Protein AF-A0A1H6HY44-F1 (afdb_monomer_lite)

Organism: NCBI:txid1267564

pLDDT: mean 94.3, std 6.96, range [57.16, 98.62]

Structure (mmCIF, N/CA/C/O backbone):
data_AF-A0A1H6HY44-F1
#
_entry.id   AF-A0A1H6HY44-F1
#
loop_
_atom_site.group_PDB
_atom_site.id
_atom_site.type_symbol
_atom_site.label_atom_id
_atom_site.label_alt_id
_atom_site.label_comp_id
_atom_site.label_asym_id
_atom_site.label_entity_id
_atom_site.label_seq_id
_atom_site.pdbx_PDB_ins_code
_atom_site.Cartn_x
_atom_site.Cartn_y
_atom_site.Cartn_z
_atom_site.occupancy
_atom_site.B_iso_or_equiv
_atom_site.auth_seq_id
_atom_site.auth_comp_id
_atom_site.auth_asym_id
_atom_site.auth_atom_id
_atom_site.pdbx_PDB_model_num
ATOM 1 N N . MET A 1 1 ? -5.795 2.339 20.405 1.00 77.31 1 MET A N 1
ATOM 2 C CA . MET A 1 1 ? -5.241 3.413 19.552 1.00 77.31 1 MET A CA 1
ATOM 3 C C . MET A 1 1 ? -3.796 3.133 19.154 1.00 77.31 1 MET A C 1
ATOM 5 O O . MET A 1 1 ? -3.532 3.079 17.964 1.00 77.31 1 MET A O 1
ATOM 9 N N . ALA A 1 2 ? -2.856 2.935 20.091 1.00 91.31 2 ALA A N 1
ATOM 10 C CA . ALA A 1 2 ? -1.449 2.677 19.735 1.00 91.31 2 ALA A CA 1
ATOM 11 C C . ALA A 1 2 ? -1.228 1.361 18.951 1.00 91.31 2 ALA A C 1
ATOM 13 O O . ALA A 1 2 ? -0.407 1.323 18.039 1.00 91.31 2 ALA A O 1
ATOM 14 N N . ASP A 1 3 ? -1.987 0.306 19.265 1.00 95.06 3 ASP A N 1
ATOM 15 C CA . ASP A 1 3 ? -1.928 -0.990 18.569 1.00 95.06 3 ASP A CA 1
ATOM 16 C C . ASP A 1 3 ? -2.419 -0.901 17.111 1.00 95.06 3 ASP A C 1
ATOM 18 O O . ASP A 1 3 ? -1.767 -1.383 16.187 1.00 95.06 3 ASP A O 1
ATOM 22 N N . GLU A 1 4 ? -3.542 -0.224 16.868 1.00 94.88 4 GLU A N 1
ATOM 23 C CA . GLU A 1 4 ? -4.027 0.012 15.507 1.00 94.88 4 GLU A CA 1
ATOM 24 C C . GLU A 1 4 ? -3.091 0.948 14.740 1.00 94.88 4 GLU A C 1
ATOM 26 O O . GLU A 1 4 ? -2.840 0.743 13.550 1.00 94.88 4 GLU A O 1
ATOM 31 N N . PHE A 1 5 ? -2.524 1.943 15.431 1.00 96.12 5 PHE A N 1
ATOM 32 C CA . PHE A 1 5 ? -1.564 2.853 14.828 1.00 96.12 5 PHE A CA 1
ATOM 33 C C . PHE A 1 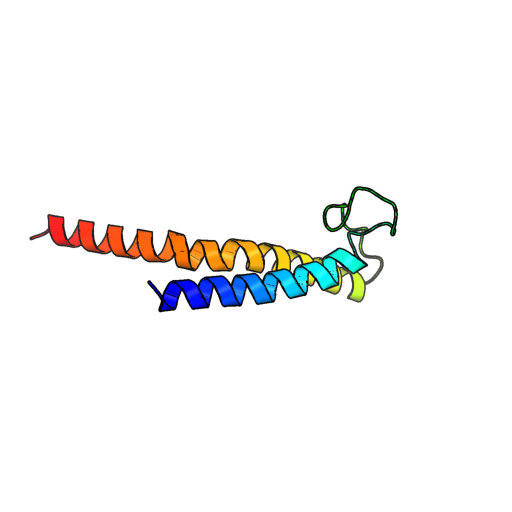5 ? -0.356 2.099 14.267 1.00 96.12 5 PHE A C 1
ATOM 35 O O . PHE A 1 5 ? -0.072 2.225 13.074 1.00 96.12 5 PHE A O 1
ATOM 42 N N . ILE A 1 6 ? 0.306 1.277 15.091 1.00 98.25 6 ILE A N 1
ATOM 43 C CA . ILE A 1 6 ? 1.517 0.558 14.677 1.00 98.25 6 ILE A CA 1
ATOM 44 C C . ILE A 1 6 ? 1.235 -0.464 13.572 1.00 98.25 6 ILE A C 1
ATOM 46 O O . ILE A 1 6 ? 2.057 -0.617 12.673 1.00 98.25 6 ILE A O 1
ATOM 50 N N . LYS A 1 7 ? 0.059 -1.108 13.573 1.00 97.62 7 LYS A N 1
ATOM 51 C CA . LYS A 1 7 ? -0.360 -2.018 12.492 1.00 97.62 7 LYS A CA 1
ATOM 52 C C . LYS A 1 7 ? -0.528 -1.276 11.172 1.00 97.62 7 LYS A C 1
ATOM 54 O O . LYS A 1 7 ? 0.027 -1.699 10.159 1.00 97.62 7 LYS A O 1
ATOM 59 N N . GLY A 1 8 ? -1.237 -0.149 11.194 1.00 98.06 8 GLY A N 1
ATOM 60 C CA . GLY A 1 8 ? -1.400 0.696 10.015 1.00 98.06 8 GLY A CA 1
ATOM 61 C C . GLY A 1 8 ? -0.065 1.228 9.490 1.00 98.06 8 GLY A C 1
ATOM 62 O O . GLY A 1 8 ? 0.206 1.125 8.295 1.00 98.06 8 GLY A O 1
ATOM 63 N N . LEU A 1 9 ? 0.801 1.712 10.386 1.00 98.31 9 LEU A N 1
ATOM 64 C CA . LEU A 1 9 ? 2.134 2.205 10.040 1.00 98.31 9 LEU A CA 1
ATOM 65 C C . LEU A 1 9 ? 3.009 1.100 9.439 1.00 98.31 9 LEU A C 1
ATOM 67 O O . LEU A 1 9 ? 3.628 1.317 8.404 1.00 98.31 9 LEU A O 1
ATOM 71 N N . ALA A 1 10 ? 3.043 -0.086 10.049 1.00 98.38 10 ALA A N 1
ATOM 72 C CA . ALA A 1 10 ? 3.848 -1.203 9.564 1.00 98.38 10 ALA A CA 1
ATOM 73 C C . ALA A 1 10 ? 3.442 -1.623 8.145 1.00 98.38 10 ALA A C 1
ATOM 75 O O . ALA A 1 10 ? 4.304 -1.766 7.279 1.00 98.38 10 ALA A O 1
ATOM 76 N N . LEU A 1 11 ? 2.137 -1.757 7.881 1.00 98.56 11 LEU A N 1
ATOM 77 C CA . LEU A 1 11 ? 1.640 -2.067 6.538 1.00 98.56 11 LEU A CA 1
ATOM 78 C C . LEU A 1 11 ? 1.945 -0.943 5.547 1.00 98.56 11 LEU A C 1
ATOM 80 O O . LEU A 1 11 ? 2.358 -1.224 4.423 1.00 98.56 11 LEU A O 1
ATOM 84 N N . SER A 1 12 ? 1.806 0.314 5.980 1.00 98.56 12 SER A N 1
ATOM 85 C CA . SER A 1 12 ? 2.137 1.467 5.148 1.00 98.56 12 SER A CA 1
ATOM 86 C C . SER A 1 12 ? 3.609 1.461 4.740 1.00 98.56 12 SER A C 1
ATOM 88 O O . SER A 1 12 ? 3.918 1.589 3.561 1.00 98.56 12 SER A O 1
ATOM 90 N N . MET A 1 13 ? 4.515 1.218 5.689 1.00 98.62 13 MET A N 1
ATOM 91 C CA . MET A 1 13 ? 5.959 1.182 5.448 1.00 98.62 13 MET A CA 1
ATOM 92 C C . MET A 1 13 ? 6.377 0.023 4.541 1.00 98.62 13 MET A C 1
ATOM 94 O O . MET A 1 13 ? 7.176 0.222 3.627 1.00 98.62 13 MET A O 1
ATOM 98 N N . VAL A 1 14 ? 5.830 -1.177 4.761 1.00 98.50 14 VAL A N 1
ATOM 99 C CA . VAL A 1 14 ? 6.105 -2.341 3.902 1.00 98.50 14 VAL A CA 1
ATOM 100 C C . VAL A 1 14 ? 5.591 -2.094 2.483 1.00 98.50 14 VAL A C 1
ATOM 102 O O . VAL A 1 14 ? 6.323 -2.322 1.520 1.00 98.50 14 VAL A O 1
ATOM 105 N N . GLY A 1 15 ? 4.368 -1.575 2.350 1.00 98.56 15 GLY A N 1
ATOM 106 C CA . GLY A 1 15 ? 3.797 -1.210 1.056 1.00 98.56 15 GLY A CA 1
ATOM 107 C C . GLY A 1 15 ? 4.589 -0.104 0.355 1.00 98.56 15 GLY A C 1
ATOM 108 O O . GLY A 1 15 ? 4.887 -0.225 -0.829 1.00 98.56 15 GLY A O 1
ATOM 109 N N . ALA A 1 16 ? 5.005 0.934 1.083 1.00 98.31 16 ALA A N 1
ATOM 110 C CA . ALA A 1 16 ? 5.806 2.030 0.544 1.00 98.31 16 ALA A CA 1
ATOM 111 C C . ALA A 1 16 ? 7.162 1.539 0.030 1.00 98.31 16 ALA A C 1
ATOM 113 O O . ALA A 1 16 ? 7.560 1.887 -1.079 1.00 98.31 16 ALA A O 1
ATOM 114 N N . LEU A 1 17 ? 7.849 0.684 0.794 1.00 98.38 17 LEU A N 1
ATOM 115 C CA . LEU A 1 17 ? 9.122 0.105 0.371 1.00 98.38 17 LEU A CA 1
ATOM 116 C C . LEU A 1 17 ? 8.957 -0.721 -0.911 1.00 98.38 17 LEU A C 1
ATOM 118 O O . LEU A 1 17 ? 9.716 -0.534 -1.862 1.00 98.38 17 LEU A O 1
ATOM 122 N N . GLY A 1 18 ? 7.943 -1.592 -0.959 1.00 98.19 18 GLY A N 1
ATOM 123 C CA . GLY A 1 18 ? 7.626 -2.362 -2.162 1.00 98.19 18 GLY A CA 1
ATOM 124 C C . GLY A 1 18 ? 7.299 -1.459 -3.355 1.00 98.19 18 GLY A C 1
ATOM 125 O O . GLY A 1 18 ? 7.820 -1.664 -4.451 1.00 98.19 18 GLY A O 1
ATOM 126 N N . TRP A 1 19 ? 6.508 -0.407 -3.138 1.00 98.12 19 TRP A N 1
ATOM 127 C CA . TRP A 1 19 ? 6.157 0.559 -4.174 1.00 98.12 19 TRP A CA 1
ATOM 128 C C . TRP A 1 19 ? 7.368 1.320 -4.707 1.00 98.12 19 TRP A C 1
ATOM 130 O O . TRP A 1 19 ? 7.502 1.458 -5.917 1.00 98.12 19 TRP A O 1
ATOM 140 N N . PHE A 1 20 ? 8.282 1.776 -3.852 1.00 97.19 20 PHE A N 1
ATOM 141 C CA . PHE A 1 20 ? 9.481 2.478 -4.314 1.00 97.19 20 PHE A CA 1
ATOM 142 C C . PHE A 1 20 ? 10.395 1.580 -5.146 1.00 97.19 20 PHE A C 1
ATOM 144 O O . PHE A 1 20 ? 10.950 2.035 -6.144 1.00 97.19 20 PHE A O 1
ATOM 151 N N . ILE A 1 21 ? 10.499 0.299 -4.788 1.00 96.94 21 ILE A N 1
ATOM 152 C CA . ILE A 1 21 ? 11.278 -0.678 -5.553 1.00 96.94 21 ILE A CA 1
ATOM 153 C C . ILE A 1 21 ? 10.636 -0.919 -6.928 1.00 96.94 21 ILE A C 1
ATOM 155 O O . ILE A 1 21 ? 11.263 -0.692 -7.963 1.00 96.94 21 ILE A O 1
ATOM 159 N N . PHE A 1 22 ? 9.373 -1.349 -6.964 1.00 97.69 22 PHE A N 1
ATOM 160 C CA . PHE A 1 22 ? 8.724 -1.737 -8.222 1.00 97.69 22 PHE A CA 1
ATOM 161 C C . PHE A 1 22 ? 8.295 -0.539 -9.073 1.00 97.69 22 PHE A C 1
ATOM 163 O O . PHE A 1 22 ? 8.380 -0.593 -10.298 1.00 97.69 22 PHE A O 1
ATOM 170 N N . GLY A 1 23 ? 7.868 0.555 -8.449 1.00 96.19 23 GLY A N 1
ATOM 171 C CA . GLY A 1 23 ? 7.600 1.824 -9.119 1.00 96.19 23 GLY A CA 1
ATOM 172 C C . GLY A 1 23 ? 8.866 2.405 -9.742 1.00 96.19 23 GLY A C 1
ATOM 173 O O . GLY A 1 23 ? 8.814 2.872 -10.874 1.00 96.19 23 GLY A O 1
ATOM 174 N N . GLY A 1 24 ? 10.017 2.288 -9.071 1.00 94.81 24 GLY A N 1
ATOM 175 C CA . GLY A 1 24 ? 11.300 2.710 -9.633 1.00 94.81 24 GLY A CA 1
ATOM 176 C C . GLY A 1 24 ? 11.705 1.915 -10.877 1.00 94.81 24 GLY A C 1
ATOM 177 O O . GLY A 1 24 ? 12.256 2.483 -11.813 1.00 94.81 24 GLY A O 1
ATOM 178 N N . TRP A 1 25 ? 11.403 0.615 -10.935 1.00 94.81 25 TRP A N 1
ATOM 179 C CA . TRP A 1 25 ? 11.700 -0.196 -12.123 1.00 94.81 25 TRP A CA 1
ATOM 180 C C . TRP A 1 25 ? 10.690 -0.041 -13.257 1.00 94.81 25 TRP A C 1
ATOM 182 O O . TRP A 1 25 ? 11.084 -0.038 -14.420 1.00 94.81 25 TRP A O 1
ATOM 192 N N . TYR A 1 26 ? 9.399 0.048 -12.940 1.00 96.19 26 TYR A N 1
ATOM 193 C CA . TYR A 1 26 ? 8.335 -0.071 -13.941 1.00 96.19 26 TYR A CA 1
ATOM 194 C C . TYR A 1 26 ? 7.597 1.234 -14.238 1.00 96.19 26 TYR A C 1
ATOM 196 O O . TYR A 1 26 ? 6.856 1.286 -15.211 1.00 96.19 26 TYR A O 1
ATOM 204 N N . ARG A 1 27 ? 7.760 2.275 -13.414 1.00 95.50 27 ARG A N 1
ATOM 205 C CA . ARG A 1 27 ? 6.998 3.539 -13.493 1.00 95.50 27 ARG A CA 1
ATOM 206 C C . ARG A 1 27 ? 7.889 4.786 -13.409 1.00 95.50 27 ARG A C 1
ATOM 208 O O . ARG A 1 27 ? 7.398 5.884 -13.154 1.00 95.50 27 ARG A O 1
ATOM 215 N N . THR A 1 28 ? 9.190 4.622 -13.645 1.00 95.00 28 THR A N 1
ATOM 216 C CA . THR A 1 28 ? 10.167 5.710 -13.782 1.00 95.00 28 THR A CA 1
ATOM 217 C C . THR A 1 28 ? 10.839 5.590 -15.156 1.00 95.00 28 THR A C 1
ATOM 219 O O . THR A 1 28 ? 11.779 4.814 -15.319 1.00 95.00 28 THR A O 1
ATOM 222 N N . PRO A 1 29 ? 10.369 6.340 -16.172 1.00 90.31 29 PRO A N 1
ATOM 223 C CA . PRO A 1 29 ? 10.888 6.245 -17.542 1.00 90.31 29 PRO A CA 1
ATOM 224 C C . PRO A 1 29 ? 12.335 6.738 -17.713 1.00 90.31 29 PRO A C 1
ATOM 226 O O . PRO A 1 29 ? 12.989 6.418 -18.703 1.00 90.31 29 PRO A O 1
ATOM 229 N N . GLY A 1 30 ? 12.845 7.538 -16.774 1.00 88.44 30 GLY A N 1
ATOM 230 C CA . GLY A 1 30 ? 14.213 8.058 -16.792 1.00 88.44 30 GLY A CA 1
ATOM 231 C C . GLY A 1 30 ? 14.508 8.976 -15.606 1.00 88.44 30 GLY A C 1
ATOM 232 O O . GLY A 1 30 ? 13.625 9.286 -14.815 1.00 88.44 30 GLY A O 1
ATOM 233 N N . TYR A 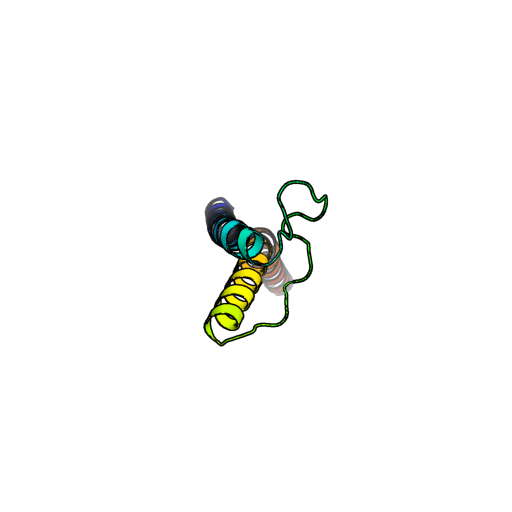1 31 ? 15.752 9.439 -15.474 1.00 81.75 31 TYR A N 1
ATOM 234 C CA . TYR A 1 31 ? 16.193 10.225 -14.307 1.00 81.75 31 TYR A CA 1
ATOM 235 C C . TYR A 1 31 ? 15.805 11.711 -14.334 1.00 81.75 31 TYR A C 1
ATOM 237 O O . TYR A 1 31 ? 15.784 12.353 -13.290 1.00 81.75 31 TYR A O 1
ATOM 245 N N . TYR A 1 32 ? 15.495 12.264 -15.508 1.00 86.06 32 TYR A N 1
ATOM 246 C CA . TYR A 1 32 ? 15.228 13.700 -15.693 1.00 86.06 32 TYR A CA 1
ATOM 247 C C . TYR A 1 32 ? 13.807 13.987 -16.191 1.00 86.06 32 TYR A C 1
ATOM 249 O O . TYR A 1 32 ? 13.542 15.049 -16.749 1.00 86.06 32 TYR A O 1
ATOM 257 N N . VAL A 1 33 ? 12.894 13.030 -16.011 1.00 86.12 33 VAL A N 1
ATOM 258 C CA . VAL A 1 33 ? 11.470 13.204 -16.319 1.00 86.12 33 VAL A CA 1
ATOM 259 C C . VAL A 1 33 ? 10.688 13.522 -15.049 1.00 86.12 33 VAL A C 1
ATOM 261 O O . VAL A 1 33 ? 11.047 13.069 -13.961 1.00 86.12 33 VAL A O 1
ATOM 264 N N . ILE A 1 34 ? 9.618 14.306 -15.202 1.00 87.88 34 ILE A N 1
ATOM 265 C CA . ILE A 1 34 ? 8.758 14.752 -14.095 1.00 87.88 34 ILE A CA 1
ATOM 266 C C . ILE A 1 34 ? 7.973 13.575 -13.502 1.00 87.88 34 ILE A C 1
ATOM 268 O O . ILE A 1 34 ? 7.776 13.505 -12.292 1.00 87.88 34 ILE A O 1
ATOM 272 N N . GLU A 1 35 ? 7.541 12.640 -14.347 1.00 90.38 35 GLU A N 1
ATOM 273 C CA . GLU A 1 35 ? 6.769 11.473 -13.926 1.00 90.38 35 GLU A CA 1
ATOM 274 C C . GLU A 1 35 ? 7.690 10.429 -13.286 1.00 90.38 35 GLU A C 1
ATOM 276 O O . GLU A 1 35 ? 8.358 9.648 -13.963 1.00 90.38 35 GLU A O 1
ATOM 281 N N . GLN A 1 36 ? 7.737 10.450 -11.956 1.00 90.62 36 GLN A N 1
ATOM 282 C CA . GLN A 1 36 ? 8.492 9.517 -11.126 1.00 90.62 36 GLN A CA 1
ATOM 283 C C . GLN A 1 36 ? 7.518 8.709 -10.284 1.00 90.62 36 GLN A C 1
ATOM 285 O O . GLN A 1 36 ? 6.702 9.288 -9.567 1.00 90.62 36 GLN A O 1
ATOM 290 N N . LEU A 1 37 ? 7.605 7.378 -10.360 1.00 92.81 37 LEU A N 1
ATOM 291 C CA . LEU A 1 37 ? 6.717 6.426 -9.679 1.00 92.81 37 LEU A CA 1
ATOM 292 C C . LEU A 1 37 ? 5.241 6.485 -10.107 1.00 92.81 37 LEU A C 1
ATOM 294 O O . LEU A 1 37 ? 4.475 5.605 -9.734 1.00 92.81 37 LEU A O 1
ATOM 298 N N . THR A 1 38 ? 4.823 7.489 -10.874 1.00 91.31 38 THR A N 1
ATOM 299 C CA . THR A 1 38 ? 3.427 7.713 -11.271 1.00 91.31 38 THR A CA 1
ATOM 300 C C . THR A 1 38 ? 3.168 7.471 -12.751 1.00 91.31 38 THR A C 1
ATOM 302 O O . THR A 1 38 ? 2.010 7.512 -13.164 1.00 91.31 38 THR A O 1
ATOM 305 N N . ALA A 1 39 ? 4.209 7.208 -13.547 1.00 94.81 39 ALA A N 1
ATOM 306 C CA . ALA A 1 39 ? 4.031 6.860 -14.950 1.00 94.81 39 ALA A CA 1
ATOM 307 C C . ALA A 1 39 ? 3.255 5.539 -15.082 1.00 94.81 39 ALA A C 1
ATOM 309 O O . ALA A 1 39 ? 3.283 4.682 -14.192 1.00 94.81 39 ALA A O 1
ATOM 310 N N . ALA A 1 40 ? 2.576 5.356 -16.213 1.00 95.00 40 ALA A N 1
ATOM 311 C CA . ALA A 1 40 ? 1.942 4.081 -16.522 1.00 95.00 40 ALA A CA 1
ATOM 312 C C . ALA A 1 40 ? 3.003 2.975 -16.632 1.00 95.00 40 ALA A C 1
ATOM 314 O O . ALA A 1 40 ? 4.056 3.173 -17.243 1.00 95.00 40 ALA A O 1
ATOM 315 N N . ALA A 1 41 ? 2.719 1.808 -16.050 1.00 95.25 41 ALA A N 1
ATOM 316 C CA . ALA A 1 41 ? 3.571 0.646 -16.246 1.00 95.25 41 ALA A CA 1
ATOM 317 C C . ALA A 1 41 ? 3.511 0.193 -17.717 1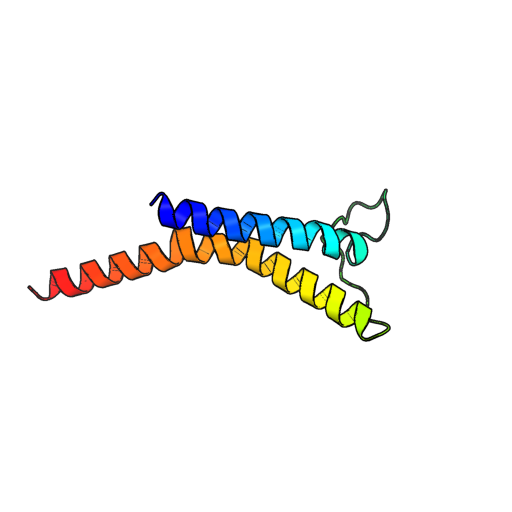.00 95.25 41 ALA A C 1
ATOM 319 O O . ALA A 1 41 ? 2.438 0.250 -18.323 1.00 95.25 41 ALA A O 1
ATOM 320 N N . PRO A 1 42 ? 4.632 -0.261 -18.301 1.00 94.44 42 PRO A N 1
ATOM 321 C CA . PRO A 1 42 ? 4.628 -0.820 -19.644 1.00 94.44 42 PRO A CA 1
ATOM 322 C C . PRO A 1 42 ? 3.866 -2.150 -19.678 1.00 94.44 42 PRO A C 1
ATOM 324 O O . PRO A 1 42 ? 3.776 -2.853 -18.670 1.00 94.44 42 PRO A O 1
ATOM 327 N N . GLU A 1 43 ? 3.387 -2.534 -20.861 1.00 96.38 43 GLU A N 1
ATOM 328 C CA . GLU A 1 43 ? 2.850 -3.880 -21.074 1.00 96.38 43 GLU A CA 1
ATOM 329 C C . GLU A 1 43 ? 3.928 -4.940 -20.770 1.00 96.38 43 GLU A C 1
ATOM 331 O O . GLU A 1 43 ? 5.073 -4.815 -21.230 1.00 96.38 43 GLU A O 1
ATOM 336 N N . PRO A 1 44 ? 3.610 -5.986 -19.986 1.00 96.94 44 PRO A N 1
ATOM 337 C CA . PRO A 1 44 ? 4.591 -6.976 -19.579 1.00 96.94 44 PRO A CA 1
ATOM 338 C C . PRO A 1 44 ? 5.037 -7.826 -20.772 1.00 96.94 44 PRO A C 1
ATOM 340 O O . PRO A 1 44 ? 4.253 -8.549 -21.380 1.00 96.94 44 PRO A O 1
ATOM 343 N N . SER A 1 45 ? 6.337 -7.808 -21.066 1.00 95.75 45 SER A N 1
ATOM 344 C CA . SER A 1 45 ? 6.923 -8.601 -22.157 1.00 95.75 45 SER A CA 1
ATOM 345 C C . SER A 1 45 ? 7.125 -10.082 -21.806 1.00 95.75 45 SER A C 1
ATOM 347 O O . SER A 1 45 ? 7.337 -10.907 -22.693 1.00 95.75 45 SER A O 1
ATOM 349 N N . ASN A 1 46 ? 7.079 -10.435 -20.516 1.00 97.62 46 ASN A N 1
ATOM 350 C CA . ASN A 1 46 ? 7.142 -11.808 -20.018 1.00 97.62 46 ASN A CA 1
ATOM 351 C C . ASN A 1 46 ? 6.503 -11.928 -18.620 1.00 97.62 46 ASN A C 1
ATOM 353 O O . ASN A 1 46 ? 6.119 -10.935 -17.997 1.00 97.62 46 ASN A O 1
ATOM 357 N N . VAL A 1 47 ? 6.425 -13.162 -18.108 1.00 98.06 47 VAL A N 1
ATOM 358 C CA . VAL A 1 47 ? 5.814 -13.473 -16.803 1.00 98.06 47 VAL A CA 1
ATOM 359 C C . VAL A 1 47 ? 6.522 -12.772 -15.640 1.00 98.06 47 VAL A C 1
ATOM 361 O O . VAL A 1 47 ? 5.855 -12.314 -14.717 1.00 98.06 47 VAL A O 1
ATOM 364 N N . TYR A 1 48 ? 7.849 -12.633 -15.671 1.00 97.44 48 TYR A N 1
ATOM 365 C CA . TYR A 1 48 ? 8.585 -11.967 -14.593 1.00 97.44 48 TYR A CA 1
ATOM 366 C C . TYR A 1 48 ? 8.250 -10.476 -14.509 1.00 97.44 48 TYR A C 1
ATOM 368 O O . TYR A 1 48 ? 8.069 -9.951 -13.409 1.00 97.44 48 TYR A O 1
ATOM 376 N N . HIS A 1 49 ? 8.093 -9.808 -15.655 1.00 97.69 49 HIS A N 1
ATOM 377 C CA . HIS A 1 49 ? 7.621 -8.424 -15.688 1.00 97.69 49 HIS A CA 1
ATOM 378 C C . HIS A 1 49 ? 6.181 -8.301 -15.191 1.00 97.69 49 HIS A C 1
ATOM 380 O O . HIS A 1 49 ? 5.902 -7.415 -14.388 1.00 97.69 49 HIS A O 1
ATOM 386 N N . ALA A 1 50 ? 5.290 -9.218 -15.584 1.00 98.19 50 ALA A N 1
ATOM 387 C CA . ALA A 1 50 ? 3.912 -9.228 -15.090 1.00 98.19 50 ALA A CA 1
ATOM 388 C C . ALA A 1 50 ? 3.857 -9.362 -13.557 1.00 98.19 50 ALA A C 1
ATOM 390 O O . ALA A 1 50 ? 3.158 -8.600 -12.891 1.00 98.19 50 ALA A O 1
ATOM 391 N N . VAL A 1 51 ? 4.649 -10.277 -12.986 1.00 98.38 51 VAL A N 1
ATOM 392 C CA . VAL A 1 51 ? 4.750 -10.458 -11.529 1.00 98.38 51 VAL A CA 1
ATOM 393 C C . VAL A 1 51 ? 5.315 -9.212 -10.849 1.00 98.38 51 VAL A C 1
ATOM 395 O O . VAL A 1 51 ? 4.793 -8.801 -9.817 1.00 98.38 51 VAL A O 1
ATOM 398 N N . GLY A 1 52 ? 6.352 -8.589 -11.416 1.00 98.00 52 GLY A N 1
ATOM 399 C CA . GLY A 1 52 ? 6.944 -7.371 -10.859 1.00 98.00 52 GLY A CA 1
ATOM 400 C C . GLY A 1 52 ? 5.976 -6.185 -10.847 1.00 98.00 52 GLY A C 1
ATOM 401 O O . GLY A 1 52 ? 5.870 -5.487 -9.838 1.00 98.00 52 GLY A O 1
ATOM 402 N N . ILE A 1 53 ? 5.231 -5.984 -11.936 1.00 98.06 53 ILE A N 1
ATOM 403 C CA . ILE A 1 53 ? 4.209 -4.933 -12.028 1.00 98.06 53 ILE A CA 1
ATOM 404 C C . ILE A 1 53 ? 3.099 -5.192 -11.006 1.00 98.06 53 ILE A C 1
ATOM 406 O O . ILE A 1 53 ? 2.786 -4.296 -10.221 1.00 98.06 53 ILE A O 1
ATOM 410 N N . PHE A 1 54 ? 2.588 -6.426 -10.950 1.00 98.31 54 PHE A N 1
ATOM 411 C CA . PHE A 1 54 ? 1.555 -6.829 -9.998 1.00 98.31 54 PHE A CA 1
ATOM 412 C C . PHE A 1 54 ? 2.001 -6.659 -8.538 1.00 98.31 54 PHE A C 1
ATOM 414 O O . PHE A 1 54 ? 1.255 -6.123 -7.720 1.00 98.31 54 PHE A O 1
ATOM 421 N N . ALA A 1 55 ? 3.230 -7.060 -8.199 1.00 98.38 55 ALA A N 1
ATOM 422 C CA . ALA A 1 55 ? 3.789 -6.867 -6.862 1.00 98.38 55 ALA A CA 1
ATOM 423 C C . ALA A 1 55 ? 3.873 -5.377 -6.491 1.00 98.38 55 ALA A C 1
ATOM 425 O O . ALA A 1 55 ? 3.580 -5.008 -5.351 1.00 98.38 55 ALA A O 1
ATOM 426 N N . GLY A 1 56 ? 4.215 -4.517 -7.455 1.00 97.94 56 GLY A N 1
ATOM 427 C CA . GLY A 1 56 ? 4.167 -3.066 -7.295 1.00 97.94 56 GLY A CA 1
ATOM 428 C C . GLY A 1 56 ? 2.760 -2.549 -7.001 1.00 97.94 56 GLY A C 1
ATOM 429 O O . GLY A 1 56 ? 2.584 -1.813 -6.032 1.00 97.94 56 GLY A O 1
ATOM 430 N N . ASP A 1 57 ? 1.756 -2.979 -7.768 1.00 97.56 57 ASP A N 1
ATOM 431 C CA . ASP A 1 57 ? 0.360 -2.568 -7.560 1.00 97.56 57 ASP A CA 1
ATOM 432 C C . ASP A 1 57 ? -0.171 -3.009 -6.192 1.00 97.56 57 ASP A C 1
ATOM 434 O O . ASP A 1 57 ? -0.764 -2.215 -5.460 1.00 97.56 57 ASP A O 1
ATOM 438 N N . VAL A 1 58 ? 0.103 -4.253 -5.791 1.00 98.50 58 VAL A N 1
ATOM 439 C CA . VAL A 1 58 ? -0.245 -4.747 -4.451 1.00 98.50 58 VAL A CA 1
ATOM 440 C C . VAL A 1 58 ? 0.446 -3.919 -3.367 1.00 98.50 58 VAL A C 1
ATOM 442 O O . VAL A 1 58 ? -0.191 -3.565 -2.377 1.00 98.50 58 VAL A O 1
ATOM 445 N N . SER A 1 59 ? 1.722 -3.573 -3.550 1.00 98.56 59 SER A N 1
ATOM 446 C CA . SER A 1 59 ? 2.482 -2.766 -2.587 1.00 98.56 59 SER A CA 1
ATOM 447 C C . SER A 1 59 ? 1.916 -1.349 -2.452 1.00 98.56 59 SER A C 1
ATOM 449 O O . SER A 1 59 ? 1.751 -0.863 -1.332 1.00 98.56 59 SER A O 1
ATOM 451 N N . TYR A 1 60 ? 1.541 -0.714 -3.568 1.00 97.62 60 TYR A N 1
ATOM 452 C CA . TYR A 1 60 ? 0.866 0.587 -3.575 1.00 97.62 60 TYR A CA 1
ATOM 453 C C . TYR A 1 60 ? -0.444 0.552 -2.787 1.00 97.62 60 TYR A C 1
ATOM 455 O O . TYR A 1 60 ? -0.684 1.389 -1.916 1.00 97.62 60 TYR A O 1
ATOM 463 N N . TRP A 1 61 ? -1.285 -0.450 -3.042 1.00 98.25 61 TRP A N 1
ATOM 464 C CA . TRP A 1 61 ? -2.549 -0.571 -2.325 1.00 98.25 61 TRP A CA 1
ATOM 465 C C . TRP A 1 61 ? -2.349 -0.944 -0.862 1.00 98.25 61 TRP A C 1
ATOM 467 O O . TRP A 1 61 ? -3.052 -0.410 -0.012 1.00 98.25 61 TRP A O 1
ATOM 477 N N . LEU A 1 62 ? -1.369 -1.783 -0.532 1.00 98.44 62 LEU A N 1
ATOM 478 C CA . LEU A 1 62 ? -1.027 -2.092 0.854 1.00 98.44 62 LEU A CA 1
ATOM 479 C C . LEU A 1 62 ? -0.588 -0.836 1.618 1.00 98.44 62 LEU A C 1
ATOM 481 O O . LEU A 1 62 ? -1.013 -0.636 2.758 1.00 98.44 62 LEU A O 1
ATOM 485 N N . MET A 1 63 ? 0.202 0.026 0.966 1.00 98.38 63 MET A N 1
ATOM 486 C CA . MET A 1 63 ? 0.684 1.289 1.526 1.00 98.38 63 MET A CA 1
ATOM 487 C C . MET A 1 63 ? -0.466 2.196 1.981 1.00 98.38 63 MET A C 1
ATOM 489 O O . MET A 1 63 ? -0.358 2.842 3.025 1.00 98.38 63 MET A O 1
ATOM 493 N N . LEU A 1 64 ? -1.549 2.241 1.196 1.00 98.00 64 LEU A N 1
ATOM 494 C CA . LEU A 1 64 ? -2.708 3.109 1.423 1.00 98.00 64 LEU A CA 1
ATOM 495 C C . LEU A 1 64 ? -3.794 2.436 2.271 1.00 98.00 64 LEU A C 1
ATOM 497 O O . LEU A 1 64 ? -4.283 3.007 3.247 1.00 98.00 64 LEU A O 1
ATOM 501 N N . LEU A 1 65 ? -4.178 1.212 1.913 1.00 98.38 65 LEU A N 1
ATOM 502 C CA . LEU A 1 65 ? -5.277 0.494 2.553 1.00 98.38 65 LEU A CA 1
ATOM 503 C C . LEU A 1 65 ? -4.894 -0.027 3.934 1.00 98.38 65 LEU A C 1
ATOM 505 O O . LEU A 1 65 ? -5.750 -0.058 4.812 1.00 98.38 65 LEU A O 1
ATOM 509 N N . GLY A 1 66 ? -3.630 -0.389 4.161 1.00 97.56 66 GLY A N 1
ATOM 510 C CA . GLY A 1 66 ? -3.138 -0.808 5.473 1.00 97.56 66 GLY A CA 1
ATOM 511 C C . GLY A 1 66 ? -3.469 0.201 6.581 1.00 97.56 66 GLY A C 1
ATOM 512 O O . GLY A 1 66 ? -4.246 -0.125 7.484 1.00 97.56 66 GLY A O 1
ATOM 513 N N . PRO A 1 67 ? -2.944 1.438 6.523 1.00 98.25 67 PRO A N 1
ATOM 514 C CA . PRO A 1 67 ? -3.275 2.464 7.504 1.00 98.25 67 PRO A CA 1
ATOM 515 C C . PRO A 1 67 ? -4.754 2.845 7.471 1.00 98.25 67 PRO A C 1
ATOM 517 O O . PRO A 1 67 ? -5.346 3.000 8.534 1.00 98.25 67 PRO A O 1
ATOM 520 N N . PHE A 1 68 ? -5.395 2.918 6.300 1.00 98.44 68 PHE A N 1
ATOM 521 C CA . PHE A 1 68 ? -6.823 3.241 6.224 1.00 98.44 68 PHE A CA 1
ATOM 522 C C . PHE A 1 68 ? -7.701 2.239 6.995 1.00 98.44 68 PHE A C 1
ATOM 524 O O . PHE A 1 68 ? -8.572 2.634 7.775 1.00 98.44 68 PHE A O 1
ATOM 531 N N . VAL A 1 69 ? -7.443 0.938 6.847 1.00 98.06 69 VAL A N 1
ATOM 532 C CA . VAL A 1 69 ? -8.194 -0.110 7.547 1.00 98.06 69 VAL A CA 1
ATOM 533 C C . VAL A 1 69 ? -8.015 0.004 9.060 1.00 98.06 69 VAL A C 1
ATOM 535 O O . VAL A 1 69 ? -9.000 -0.032 9.798 1.00 98.06 69 VAL A O 1
ATOM 538 N N . TYR A 1 70 ? -6.783 0.170 9.540 1.00 97.81 70 TYR A N 1
ATOM 539 C CA . TYR A 1 70 ? -6.522 0.182 10.980 1.00 97.81 70 TYR A CA 1
ATOM 540 C C . TYR A 1 70 ? -6.841 1.512 11.659 1.00 97.81 70 TYR A C 1
ATOM 542 O O . TYR A 1 70 ? -7.297 1.512 12.799 1.00 97.81 70 TYR A O 1
ATOM 550 N N . TRP A 1 71 ? -6.625 2.641 10.991 1.00 97.44 71 TRP A N 1
ATOM 551 C CA . TRP A 1 71 ? -6.840 3.960 11.586 1.00 97.44 71 TRP A CA 1
ATOM 552 C C . TRP A 1 71 ? -8.282 4.440 11.440 1.00 97.44 71 TRP A C 1
ATOM 554 O O . TRP A 1 71 ? -8.733 5.225 12.270 1.00 97.44 71 TRP A O 1
ATOM 564 N N . VAL A 1 72 ? -9.012 3.969 10.422 1.00 97.19 72 VAL A N 1
ATOM 565 C CA . VAL A 1 72 ? -10.371 4.445 10.125 1.00 97.19 72 VAL A CA 1
ATOM 566 C C . VAL A 1 72 ? -11.396 3.320 10.213 1.00 97.19 72 VAL A C 1
ATOM 568 O O . VAL A 1 72 ? -12.286 3.379 11.060 1.00 97.19 72 VAL A O 1
ATOM 571 N N . VAL A 1 73 ? -11.277 2.280 9.381 1.00 97.94 73 VAL A N 1
ATOM 572 C CA . VAL A 1 73 ? -12.341 1.268 9.228 1.00 97.94 73 VAL A CA 1
ATOM 573 C C . VAL A 1 73 ? -12.586 0.498 10.524 1.00 97.94 73 VAL A C 1
ATOM 575 O O . VAL A 1 73 ? -13.718 0.421 10.995 1.00 97.94 73 VAL A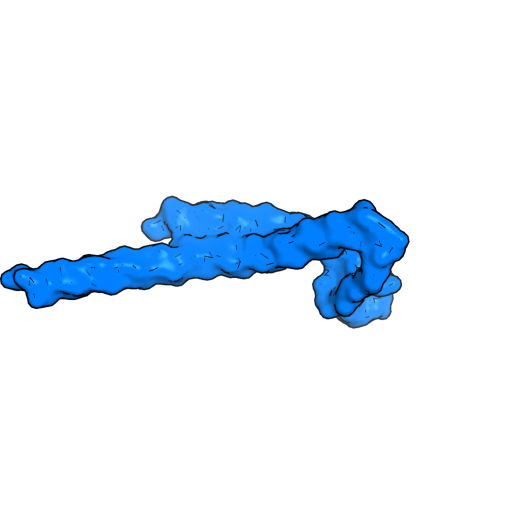 O 1
ATOM 578 N N . ILE A 1 74 ? -11.538 -0.057 11.133 1.00 96.62 74 ILE A N 1
ATOM 579 C CA . ILE A 1 74 ? -11.665 -0.862 12.354 1.00 96.62 74 ILE A CA 1
ATOM 580 C C . ILE A 1 74 ? -12.205 -0.027 13.531 1.00 96.62 74 ILE A C 1
ATOM 582 O O . ILE A 1 74 ? -13.159 -0.480 14.172 1.00 96.62 74 ILE A O 1
ATOM 586 N N . PRO A 1 75 ? -11.666 1.171 13.839 1.00 94.69 75 PRO A N 1
ATOM 587 C CA . PRO A 1 75 ? -12.227 2.030 14.878 1.00 94.69 75 PRO A CA 1
ATOM 588 C C . PRO A 1 75 ? -13.691 2.396 14.620 1.00 94.69 75 PRO A C 1
ATOM 590 O O . PRO A 1 75 ? -14.505 2.280 15.535 1.00 94.69 75 PRO A O 1
ATOM 593 N N . ALA A 1 76 ? -14.045 2.750 13.381 1.00 95.88 76 ALA A N 1
ATOM 594 C CA . ALA A 1 76 ? -15.419 3.085 13.017 1.00 95.88 76 ALA A CA 1
ATOM 595 C C . ALA A 1 76 ? -16.377 1.905 13.239 1.00 95.88 76 ALA A C 1
ATOM 597 O O . ALA A 1 76 ? -17.416 2.069 13.874 1.00 95.88 76 ALA A O 1
ATOM 598 N N . LEU A 1 77 ? -16.012 0.698 12.795 1.00 96.31 77 LEU A N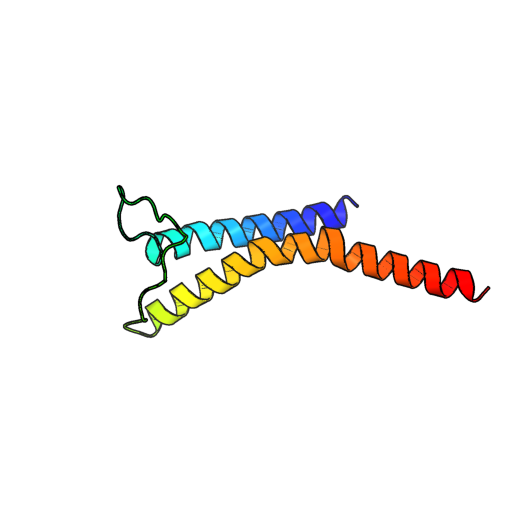 1
ATOM 599 C CA . LEU A 1 77 ? -16.830 -0.504 12.997 1.00 96.31 77 LEU A CA 1
ATOM 600 C C . LEU A 1 77 ? -17.036 -0.830 14.482 1.00 96.31 77 LEU A C 1
ATOM 602 O O . LEU A 1 77 ? -18.128 -1.231 14.885 1.00 96.31 77 LEU A O 1
ATOM 606 N N . ARG A 1 78 ? -16.008 -0.631 15.314 1.00 93.94 78 ARG A N 1
ATOM 607 C CA . ARG A 1 78 ? -16.114 -0.833 16.767 1.00 93.94 78 ARG A CA 1
ATOM 608 C C . ARG A 1 78 ? -17.040 0.186 17.422 1.00 93.94 78 ARG A C 1
ATOM 610 O O . ARG A 1 78 ? -17.804 -0.185 18.311 1.00 93.94 78 ARG A O 1
ATOM 617 N N . GLU A 1 79 ? -16.989 1.440 16.985 1.00 94.00 79 GLU A N 1
ATOM 618 C CA . GLU A 1 79 ? -17.852 2.493 17.524 1.00 94.00 79 GLU A CA 1
ATOM 619 C C . GLU A 1 79 ? -19.317 2.293 17.125 1.00 94.00 79 GLU A C 1
ATOM 621 O O . GLU A 1 79 ? -20.215 2.420 17.959 1.00 94.00 79 GLU A O 1
ATOM 626 N N . LEU A 1 80 ? -19.558 1.886 15.876 1.00 95.06 80 LEU A N 1
ATOM 627 C CA . LEU A 1 80 ? -20.889 1.514 15.396 1.00 95.06 80 LEU A CA 1
ATOM 628 C C . LEU A 1 80 ? -21.458 0.335 16.194 1.00 95.06 80 LEU A C 1
ATOM 630 O O . LEU A 1 80 ? -22.607 0.384 16.631 1.00 95.06 80 LEU A O 1
ATOM 634 N N . GLY A 1 81 ? -20.642 -0.693 16.447 1.00 93.12 81 GLY A N 1
ATOM 635 C CA . GLY A 1 81 ? -21.040 -1.834 17.272 1.00 93.12 81 GLY A CA 1
ATOM 636 C C . GLY A 1 81 ? -21.389 -1.444 18.711 1.00 93.12 81 GLY A C 1
ATOM 637 O O . GLY A 1 81 ? -22.390 -1.918 19.244 1.00 93.12 81 GLY A O 1
ATOM 638 N N . ARG A 1 82 ? -20.607 -0.547 19.332 1.00 93.81 82 ARG A N 1
ATOM 639 C CA . ARG A 1 82 ? -20.892 -0.035 20.685 1.00 93.81 82 ARG A CA 1
ATOM 640 C C . ARG A 1 82 ? -22.176 0.795 20.724 1.00 93.81 82 ARG A C 1
ATOM 642 O O . ARG A 1 82 ? -22.953 0.672 21.663 1.00 93.81 82 ARG A O 1
ATOM 649 N N . SER A 1 83 ? -22.401 1.621 19.707 1.00 93.06 83 SER A N 1
ATOM 650 C CA . SER A 1 83 ? -23.599 2.461 19.610 1.00 93.06 83 S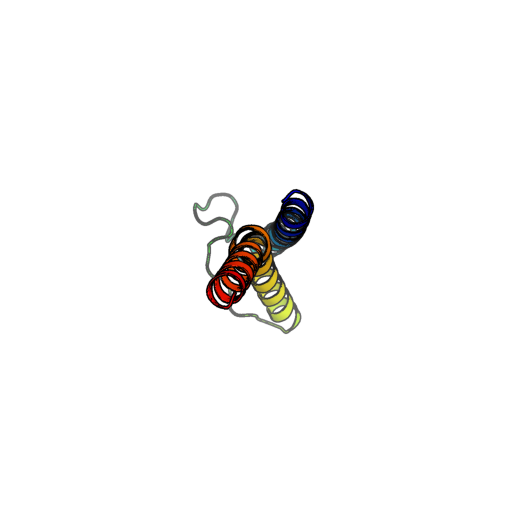ER A CA 1
ATOM 651 C C . SER A 1 83 ? -24.870 1.618 19.460 1.00 93.06 83 SER A C 1
ATOM 653 O O . SER A 1 83 ? -25.870 1.893 20.118 1.00 93.06 83 SER A O 1
ATOM 655 N N . ALA A 1 84 ? -24.819 0.553 18.654 1.00 90.00 84 ALA A N 1
ATOM 656 C CA . ALA A 1 84 ? -25.952 -0.346 18.435 1.00 90.00 84 ALA A CA 1
ATOM 657 C C . ALA A 1 84 ? -26.366 -1.123 19.699 1.00 90.00 84 ALA A C 1
ATOM 659 O O . ALA A 1 84 ? -27.555 -1.319 19.946 1.00 90.00 84 ALA A O 1
ATOM 660 N N . THR A 1 85 ? -25.405 -1.554 20.522 1.00 86.12 85 THR A N 1
ATOM 661 C CA . THR A 1 85 ? -25.709 -2.232 21.793 1.00 86.12 85 THR A CA 1
ATOM 662 C C . THR A 1 85 ? -26.145 -1.256 22.881 1.00 86.12 85 THR A C 1
ATOM 664 O O . THR A 1 85 ? -27.011 -1.599 23.680 1.00 86.12 85 THR A O 1
ATOM 667 N N . ALA A 1 86 ? -25.612 -0.030 22.891 1.00 79.56 86 ALA A N 1
ATOM 668 C CA . ALA A 1 86 ? -26.041 1.017 23.816 1.00 79.56 86 ALA A CA 1
ATOM 669 C C . ALA A 1 86 ? -27.496 1.460 23.585 1.00 79.56 86 ALA A C 1
ATOM 671 O O . ALA A 1 86 ? -28.165 1.812 24.545 1.00 79.56 86 ALA A O 1
ATOM 672 N N . SER A 1 87 ? -28.003 1.416 22.347 1.00 71.06 87 SER A N 1
ATOM 673 C CA . SER A 1 87 ? -29.416 1.708 22.051 1.00 71.06 87 SER A CA 1
ATOM 674 C C . SER A 1 87 ? -30.392 0.574 22.389 1.00 71.06 87 SER A C 1
ATOM 676 O O . SER A 1 87 ? -31.600 0.773 22.295 1.00 71.06 87 SER A O 1
ATOM 678 N N . ALA A 1 88 ? -29.891 -0.624 22.707 1.00 68.19 88 ALA A N 1
ATOM 679 C CA . ALA A 1 88 ? -30.708 -1.810 22.974 1.00 68.19 88 ALA A CA 1
ATOM 680 C C . ALA A 1 88 ? -30.959 -2.075 24.475 1.00 68.19 88 ALA A C 1
ATOM 682 O O . ALA A 1 88 ? -31.772 -2.942 24.792 1.00 68.19 88 ALA A O 1
ATOM 683 N N . ASN A 1 89 ? -30.278 -1.346 25.368 1.00 57.16 89 ASN A N 1
ATOM 684 C CA . ASN A 1 89 ? -30.447 -1.377 26.828 1.00 57.16 89 ASN A CA 1
ATOM 685 C C . ASN A 1 89 ? -31.109 -0.088 27.321 1.00 57.16 89 ASN A C 1
ATOM 687 O O . ASN A 1 89 ? -31.798 -0.160 28.362 1.00 57.16 89 ASN A O 1
#

Secondary structure (DSSP, 8-state):
-HHHHHHHHHHHHHHHHHHHHHHHHHS---TT-S-SS-SPPPPPSSHHHHHHHHHHHHHHHHHHHHHHIIIIIHHHHHHHHHHHHHTT-

Radius of gyration: 18.42 Å; chains: 1; bounding box: 47×28×49 Å

Foldseek 3Di:
DVVLQVQLVVLLVQLVVLLQVLLQVFFDPDDPDPGGSNHDGDDDPDPVSVVSNVSNVVSPCSNPVRSCCSVPVVVVVVVVVVVVVVVVD

InterPro domains:
  IPR055738 Domain of unknown function DUF7314 [PF23996] (1-84)

Sequence (89 aa):
MADEFIKGLALSMVGALGWFIFGGWYRTPGYYVIEQLTAAAPEPSNVYHAVGIFAGDVSYWLMLLGPFVYWVVIPALRELGRSATASAN